Protein AF-A0A946MBU3-F1 (afdb_monomer)

Solvent-accessible surface area (backbone atoms only — not comparable to full-atom values): 3157 Å² total; per-residue (Å²): 110,71,70,55,40,50,50,53,50,53,46,38,67,73,77,48,65,74,40,39,38,60,57,52,10,64,75,67,76,44,55,44,72,55,43,48,59,53,47,71,37,85,67,31,41,68,62,86,62,33,38,33,75,48,131

Foldseek 3Di:
DVVVLVLLQVVCVVVHDWDFLVVSCVVVVHDSVVSVVSQPDQQWDDDPRIIDGHD

pLDDT: mean 91.34, std 4.33, range [72.12, 94.75]

Radius of gyration: 9.43 Å; Cα contacts (8 Å, |Δi|>4): 63; chains: 1; bounding box: 22×26×21 Å

Mean predicted aligned error: 3.06 Å

Nearest PDB structures (foldseek):
  5y6i-assembly1_B  TM=8.687E-01  e=8.985E-02  Pseudomonas aeruginosa
  4wcg-assembly1_B  TM=8.046E-01  e=5.591E-02  Cyprinid herpesvirus 3
  2hr3-assembly1_A  TM=8.543E-01  e=1.101E-01  Pseudomonas aeruginosa
  2xro-assembly1_E  TM=8.305E-01  e=5.598E-01  Pseudomonas putida
  3ikv-assembly1_B  TM=6.073E-01  e=2.486E+00  Thermus thermophilus HB27

Structure (mmCIF, N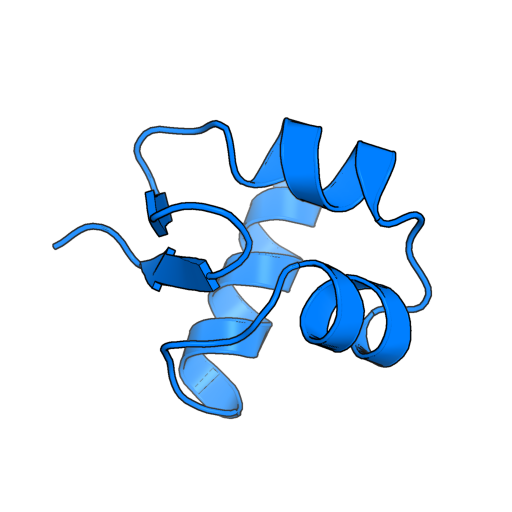/CA/C/O backbone):
data_AF-A0A946MBU3-F1
#
_entry.id   AF-A0A946MBU3-F1
#
loop_
_atom_site.group_PDB
_atom_site.id
_atom_site.type_symbol
_atom_site.label_atom_id
_atom_site.label_alt_id
_atom_site.label_comp_id
_atom_site.label_asym_id
_atom_site.label_entity_id
_atom_site.label_seq_id
_atom_site.pdbx_PDB_ins_code
_atom_site.Cartn_x
_atom_site.Cartn_y
_atom_site.Cartn_z
_atom_site.occupancy
_atom_site.B_iso_or_equiv
_atom_site.auth_seq_id
_atom_site.auth_comp_id
_atom_site.auth_asym_id
_atom_site.auth_atom_id
_atom_site.pdbx_PDB_model_num
ATOM 1 N N . MET A 1 1 ? 6.911 4.386 -13.348 1.00 73.81 1 MET A N 1
ATOM 2 C CA . MET A 1 1 ? 6.051 3.194 -13.204 1.00 73.81 1 MET A CA 1
ATOM 3 C C . MET A 1 1 ? 6.647 2.202 -12.212 1.00 73.81 1 MET A C 1
ATOM 5 O O . MET A 1 1 ? 6.061 2.022 -11.156 1.00 73.81 1 MET A O 1
ATOM 9 N N . GLU A 1 2 ? 7.799 1.577 -12.487 1.00 86.38 2 GLU A N 1
ATOM 10 C CA . G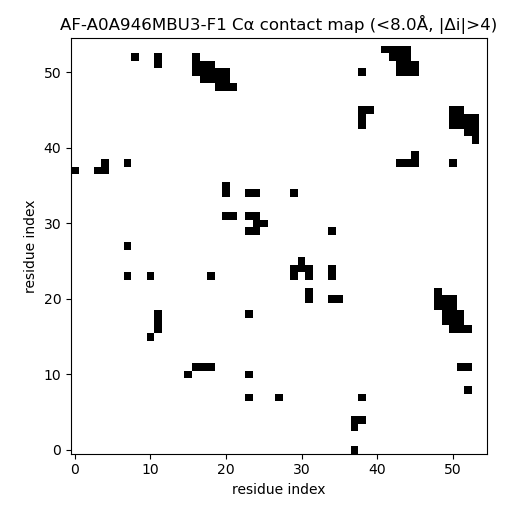LU A 1 2 ? 8.379 0.572 -11.572 1.00 86.38 2 GLU A CA 1
ATOM 11 C C . GLU A 1 2 ? 8.853 1.177 -10.235 1.00 86.38 2 GLU A C 1
ATOM 13 O O . GLU A 1 2 ? 8.557 0.632 -9.176 1.00 86.38 2 GLU A O 1
ATOM 18 N N . ASP A 1 3 ? 9.455 2.373 -10.252 1.00 89.88 3 ASP A N 1
ATOM 19 C CA . ASP A 1 3 ? 9.809 3.130 -9.038 1.00 89.88 3 ASP A CA 1
ATOM 20 C C . ASP A 1 3 ? 8.611 3.429 -8.129 1.00 89.88 3 ASP A C 1
ATOM 22 O O . ASP A 1 3 ? 8.720 3.417 -6.905 1.00 89.88 3 ASP A O 1
ATOM 26 N N . GLU A 1 4 ? 7.448 3.698 -8.716 1.00 91.19 4 GLU A N 1
ATOM 27 C CA . GLU A 1 4 ? 6.229 4.039 -7.977 1.00 91.19 4 GLU A CA 1
ATOM 28 C C . GLU A 1 4 ? 5.599 2.794 -7.366 1.00 91.19 4 GLU A C 1
ATOM 30 O O . GLU A 1 4 ? 5.162 2.829 -6.216 1.00 91.19 4 GLU A O 1
ATOM 35 N N . ARG A 1 5 ? 5.646 1.664 -8.083 1.00 93.12 5 ARG A N 1
ATOM 36 C CA . ARG A 1 5 ? 5.297 0.363 -7.503 1.00 93.12 5 ARG A CA 1
ATOM 37 C C . ARG A 1 5 ? 6.218 0.033 -6.344 1.00 93.12 5 ARG A C 1
ATOM 39 O O . ARG A 1 5 ? 5.721 -0.331 -5.290 1.00 93.12 5 ARG A O 1
ATOM 46 N N . ASN A 1 6 ? 7.529 0.217 -6.498 1.00 94.12 6 ASN A N 1
ATOM 47 C CA . ASN A 1 6 ? 8.485 -0.013 -5.416 1.00 94.12 6 ASN A CA 1
ATOM 48 C C . ASN A 1 6 ? 8.190 0.868 -4.196 1.00 94.12 6 ASN A C 1
ATOM 50 O O . ASN A 1 6 ? 8.228 0.370 -3.076 1.00 94.12 6 ASN A O 1
ATOM 54 N N . LYS A 1 7 ? 7.822 2.142 -4.391 1.00 93.19 7 LYS A N 1
ATOM 55 C CA . LYS A 1 7 ? 7.401 3.030 -3.294 1.00 93.19 7 LYS A CA 1
ATOM 56 C C . LYS A 1 7 ? 6.149 2.529 -2.578 1.00 93.19 7 LYS A C 1
ATOM 58 O O . LYS A 1 7 ? 6.145 2.467 -1.353 1.00 93.19 7 LYS A O 1
ATOM 63 N N . ILE A 1 8 ? 5.101 2.162 -3.318 1.00 92.88 8 ILE A N 1
ATOM 64 C CA . ILE A 1 8 ? 3.857 1.649 -2.723 1.00 92.88 8 ILE A CA 1
ATOM 65 C C . ILE A 1 8 ? 4.103 0.307 -2.030 1.00 92.88 8 ILE A C 1
ATOM 67 O O . ILE A 1 8 ? 3.601 0.073 -0.935 1.00 92.88 8 ILE A O 1
ATOM 71 N N . TRP A 1 9 ? 4.907 -0.562 -2.636 1.00 93.69 9 TRP A N 1
ATOM 72 C CA . TRP A 1 9 ? 5.276 -1.852 -2.070 1.00 93.69 9 TRP A CA 1
ATOM 73 C C . TRP A 1 9 ? 6.058 -1.688 -0.762 1.00 93.69 9 TRP A C 1
ATOM 75 O O . TRP A 1 9 ? 5.678 -2.271 0.249 1.00 93.69 9 TRP A O 1
ATOM 85 N N . ASP A 1 10 ? 7.089 -0.837 -0.745 1.00 93.56 10 ASP A N 1
ATOM 86 C CA . ASP A 1 10 ? 7.879 -0.526 0.452 1.00 93.56 10 ASP A CA 1
ATOM 87 C C . ASP A 1 10 ? 7.018 0.118 1.549 1.00 93.56 10 ASP A C 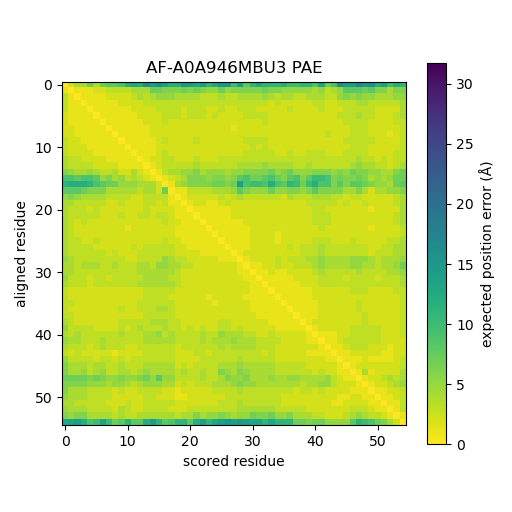1
ATOM 89 O O . ASP A 1 10 ? 7.127 -0.252 2.718 1.00 93.56 10 ASP A O 1
ATOM 93 N N . TYR A 1 11 ? 6.097 1.010 1.174 1.00 92.50 11 TYR A N 1
ATOM 94 C CA . TYR A 1 11 ? 5.125 1.594 2.094 1.00 92.50 11 TYR A CA 1
ATOM 95 C C . TYR A 1 11 ? 4.241 0.525 2.745 1.00 92.50 11 TYR A C 1
ATOM 97 O O . TYR A 1 11 ? 4.173 0.450 3.972 1.00 92.50 11 TYR A O 1
ATOM 105 N N . LEU A 1 12 ? 3.607 -0.340 1.946 1.00 91.81 12 LEU A N 1
ATOM 106 C CA . LEU A 1 12 ? 2.754 -1.425 2.444 1.00 91.81 12 LEU A CA 1
ATOM 107 C C . LEU A 1 12 ? 3.540 -2.420 3.306 1.00 91.81 12 LEU A C 1
ATOM 109 O O . LEU A 1 12 ? 3.011 -2.932 4.292 1.00 91.81 12 LEU A O 1
ATOM 113 N N . PHE A 1 13 ? 4.804 -2.668 2.965 1.00 91.12 13 PHE A N 1
ATOM 114 C CA . PHE A 1 13 ? 5.687 -3.538 3.733 1.00 91.12 13 PHE A CA 1
ATOM 115 C C . PHE A 1 13 ? 6.077 -2.928 5.089 1.00 91.12 13 PHE A C 1
ATOM 117 O O . PHE A 1 13 ? 6.111 -3.640 6.092 1.00 91.12 13 PHE A O 1
ATOM 124 N N . LYS A 1 14 ? 6.342 -1.616 5.147 1.00 90.75 14 LYS A N 1
ATOM 125 C CA . LYS A 1 14 ? 6.762 -0.910 6.372 1.00 90.75 14 LYS A CA 1
ATOM 126 C C . LYS A 1 14 ? 5.610 -0.559 7.306 1.00 90.75 14 LYS A C 1
ATOM 128 O O . LYS A 1 14 ? 5.740 -0.721 8.516 1.00 90.75 14 LYS A O 1
ATOM 133 N N . VAL A 1 15 ? 4.516 -0.035 6.760 1.00 87.75 15 VAL A N 1
ATOM 134 C CA . VAL A 1 15 ? 3.351 0.437 7.531 1.00 87.75 15 VAL A CA 1
ATOM 135 C C . VAL A 1 15 ? 2.413 -0.716 7.884 1.00 87.75 15 VAL A C 1
ATOM 137 O O . VAL A 1 15 ? 1.698 -0.656 8.883 1.00 87.75 15 VAL A O 1
ATOM 140 N N . GLY A 1 16 ? 2.469 -1.796 7.107 1.00 82.44 16 GLY A N 1
ATOM 141 C CA . GLY A 1 16 ? 1.590 -2.943 7.234 1.00 82.44 16 GLY A CA 1
ATOM 142 C C . GLY A 1 16 ? 0.413 -2.856 6.268 1.00 82.44 16 GLY A C 1
ATOM 143 O O . GLY A 1 16 ? -0.075 -1.784 5.920 1.00 82.44 16 GLY A O 1
ATOM 144 N N . MET A 1 17 ? -0.040 -4.026 5.839 1.00 86.19 17 MET A N 1
ATOM 145 C CA . MET A 1 17 ? -1.122 -4.234 4.878 1.00 86.19 17 MET A CA 1
ATOM 146 C C . MET A 1 17 ? -2.233 -5.070 5.532 1.00 86.19 17 MET A C 1
ATOM 148 O O . MET A 1 17 ? -1.916 -5.894 6.398 1.00 86.19 17 MET A O 1
ATOM 152 N N . PRO A 1 18 ? -3.516 -4.907 5.143 1.00 86.94 18 PRO A N 1
ATOM 153 C CA . PRO A 1 18 ? -4.035 -4.084 4.037 1.00 86.94 18 PRO A CA 1
ATOM 154 C C . PRO A 1 18 ? -4.149 -2.574 4.327 1.00 86.94 18 PRO A C 1
ATOM 156 O O . PRO A 1 18 ? -4.399 -2.178 5.465 1.00 86.94 18 PRO A O 1
ATOM 159 N N . ARG A 1 19 ? -4.062 -1.731 3.283 1.00 92.69 19 ARG A N 1
ATOM 160 C CA . ARG A 1 19 ? -4.318 -0.270 3.347 1.00 92.69 19 ARG A CA 1
ATOM 161 C C . ARG A 1 19 ? -5.219 0.188 2.207 1.00 92.69 19 ARG A C 1
ATOM 163 O O . ARG A 1 19 ? -5.285 -0.477 1.181 1.00 92.69 19 ARG A O 1
ATOM 170 N N . SER A 1 20 ? -5.924 1.305 2.372 1.00 94.19 20 SER A N 1
ATOM 171 C CA . SER A 1 20 ? -6.764 1.849 1.301 1.00 94.19 20 SER A CA 1
ATOM 172 C C . SER A 1 20 ? -5.948 2.646 0.280 1.00 94.19 20 SER A C 1
ATOM 174 O O . SER A 1 20 ? -4.923 3.234 0.615 1.00 94.19 20 SER A O 1
ATOM 176 N N . VAL A 1 21 ? -6.428 2.711 -0.965 1.00 94.00 21 VAL A N 1
ATOM 177 C CA . VAL A 1 21 ? -5.845 3.548 -2.031 1.00 94.00 21 VAL A CA 1
ATOM 178 C C . VAL A 1 21 ? -5.725 5.005 -1.580 1.00 94.00 21 VAL A C 1
ATOM 180 O O . VAL A 1 21 ? -4.712 5.639 -1.851 1.00 94.00 21 VAL A O 1
ATOM 183 N N . GLU A 1 22 ? -6.721 5.523 -0.857 1.00 94.12 22 GLU A N 1
ATOM 184 C CA . GLU A 1 22 ? -6.707 6.898 -0.341 1.00 94.12 22 GLU A CA 1
ATOM 185 C C . GLU A 1 22 ? -5.632 7.120 0.727 1.00 94.12 22 GLU A C 1
ATOM 187 O O . GLU A 1 22 ? -4.949 8.137 0.701 1.00 94.12 22 GLU A O 1
ATOM 192 N N . ASP A 1 23 ? -5.436 6.160 1.634 1.00 93.62 23 ASP A N 1
ATOM 193 C CA . ASP A 1 23 ? -4.411 6.243 2.679 1.00 93.62 23 ASP A CA 1
ATOM 194 C C . ASP A 1 23 ? -2.995 6.173 2.085 1.00 93.62 23 ASP A C 1
ATOM 196 O O . ASP A 1 23 ? -2.114 6.939 2.483 1.00 93.6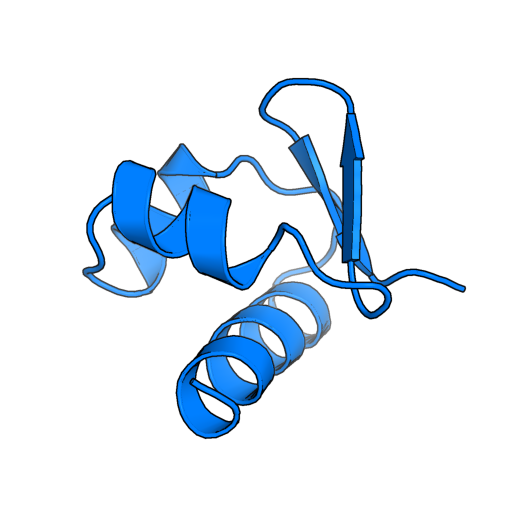2 23 ASP A O 1
ATOM 200 N N . ILE A 1 24 ? -2.794 5.322 1.072 1.00 93.62 24 ILE A N 1
ATOM 201 C CA . ILE A 1 24 ? -1.541 5.238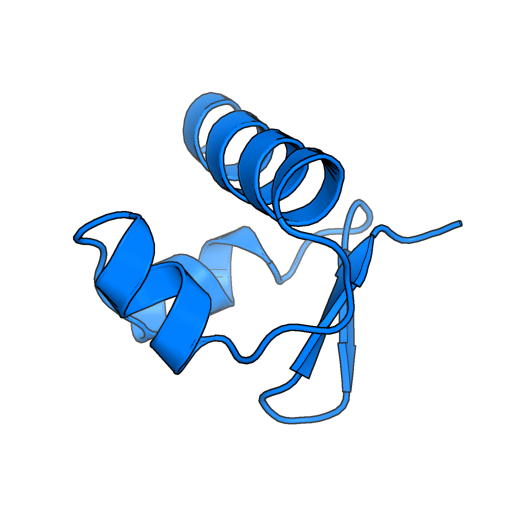 0.310 1.00 93.62 24 ILE A CA 1
ATOM 202 C C . ILE A 1 24 ? -1.296 6.551 -0.442 1.00 93.62 24 ILE A C 1
ATOM 204 O O . ILE A 1 24 ? -0.202 7.104 -0.365 1.00 93.62 24 ILE A O 1
ATOM 208 N N . ALA A 1 25 ? -2.313 7.068 -1.135 1.00 94.75 25 ALA A N 1
ATOM 209 C CA . ALA A 1 25 ? -2.254 8.327 -1.873 1.00 94.75 25 ALA A CA 1
ATOM 210 C C . ALA A 1 25 ? -1.906 9.504 -0.956 1.00 94.75 25 ALA A C 1
ATOM 212 O O . ALA A 1 25 ? 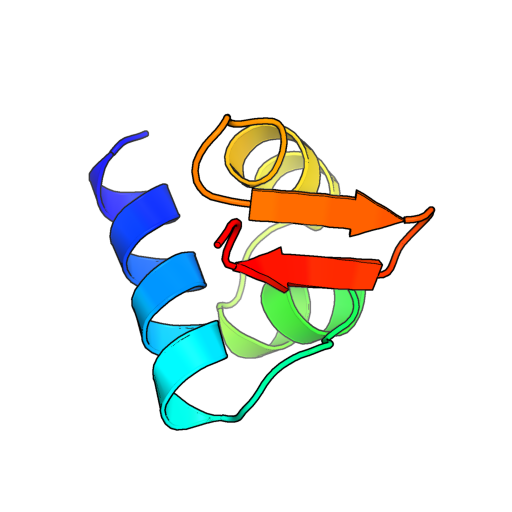-0.984 10.262 -1.244 1.00 94.75 25 ALA A O 1
ATOM 213 N N . GLN A 1 26 ? -2.570 9.606 0.196 1.00 94.62 26 GLN A N 1
ATOM 214 C CA . GLN A 1 26 ? -2.289 10.634 1.192 1.00 94.62 26 GLN A CA 1
ATOM 215 C C . GLN A 1 26 ? -0.881 10.492 1.783 1.00 94.62 26 GLN A C 1
ATOM 217 O O . GLN A 1 26 ? -0.177 11.486 1.929 1.00 94.62 26 GLN A O 1
ATOM 222 N N . SER A 1 27 ? -0.458 9.270 2.114 1.00 93.81 27 SER A N 1
ATOM 223 C CA . SER A 1 27 ? 0.848 9.025 2.739 1.00 93.81 27 SER A CA 1
ATOM 224 C C . SER A 1 27 ? 2.021 9.243 1.787 1.00 93.81 27 SER A C 1
ATOM 226 O O . SER A 1 27 ? 3.105 9.614 2.229 1.00 93.81 27 SER A O 1
ATOM 228 N N . LEU A 1 28 ? 1.822 8.978 0.496 1.00 92.12 28 LEU A N 1
ATOM 229 C CA . LEU A 1 28 ? 2.845 9.123 -0.539 1.00 92.12 28 LE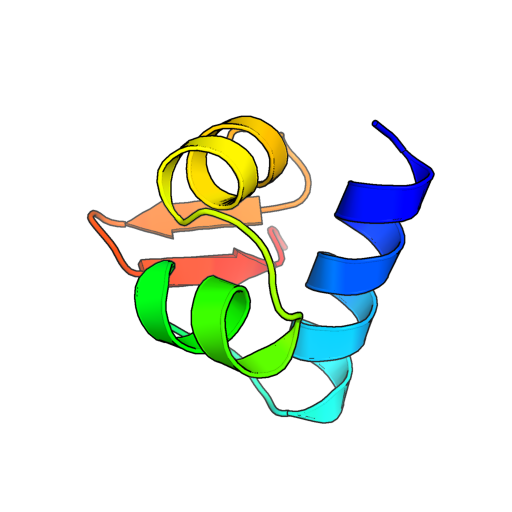U A CA 1
ATOM 230 C C . LEU A 1 28 ? 2.737 10.443 -1.310 1.00 92.12 28 LEU A C 1
ATOM 232 O O . LEU A 1 28 ? 3.515 10.652 -2.238 1.00 92.12 28 LEU A O 1
ATOM 236 N N . GLU A 1 29 ? 1.790 11.310 -0.938 1.00 93.94 29 GLU A N 1
ATOM 237 C CA . GLU A 1 29 ? 1.493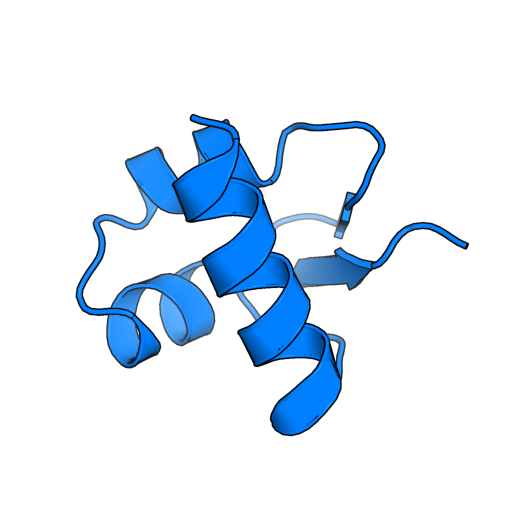 12.573 -1.626 1.00 93.94 29 GLU A CA 1
ATOM 238 C C . GLU A 1 29 ? 1.247 12.366 -3.135 1.00 93.94 29 GLU A C 1
ATOM 240 O O . GLU A 1 29 ? 1.741 13.101 -3.989 1.00 93.94 29 GLU A O 1
ATOM 245 N N . MET A 1 30 ? 0.488 11.319 -3.467 1.00 92.31 30 MET A N 1
ATOM 246 C CA . MET A 1 30 ? 0.133 10.920 -4.830 1.00 92.31 30 MET A CA 1
ATOM 247 C C . MET A 1 30 ? -1.370 11.076 -5.061 1.00 92.31 30 MET A C 1
ATOM 249 O O . MET A 1 30 ? -2.164 11.044 -4.124 1.00 92.31 30 MET A O 1
ATOM 253 N N . GLU A 1 31 ? -1.792 11.184 -6.320 1.00 93.88 31 GLU A N 1
ATOM 254 C CA . GLU A 1 31 ? -3.218 11.118 -6.643 1.00 93.88 31 GLU A CA 1
ATOM 255 C C . GLU A 1 31 ? -3.755 9.691 -6.485 1.00 93.88 31 GLU A C 1
ATOM 257 O O . GLU A 1 31 ? -3.112 8.718 -6.883 1.00 93.88 31 GLU A O 1
ATOM 262 N N . SER A 1 32 ? -4.966 9.548 -5.948 1.00 92.69 32 SER A N 1
ATOM 263 C CA . SER A 1 32 ? -5.603 8.242 -5.732 1.00 92.69 32 SER A CA 1
ATOM 264 C C . SER A 1 32 ? -5.871 7.483 -7.034 1.00 92.69 32 SER A C 1
ATOM 266 O O . SER A 1 32 ? -5.716 6.266 -7.074 1.00 92.69 32 SER A O 1
ATOM 268 N N . THR A 1 33 ? -6.201 8.186 -8.120 1.00 93.38 33 THR A N 1
ATOM 269 C CA . THR A 1 33 ? -6.322 7.617 -9.476 1.00 93.38 33 THR A CA 1
ATOM 270 C C . THR A 1 33 ? -4.997 7.061 -9.982 1.00 93.38 33 THR A C 1
ATOM 272 O O . THR A 1 33 ? -4.960 6.010 -10.621 1.00 93.38 33 THR A O 1
ATOM 275 N N . HIS A 1 34 ? -3.900 7.741 -9.657 1.00 93.56 34 HIS A N 1
ATOM 276 C CA . HIS A 1 34 ? -2.561 7.312 -10.016 1.00 93.56 34 HIS A CA 1
ATOM 277 C C . HIS A 1 34 ? -2.122 6.107 -9.186 1.00 93.56 34 HIS A C 1
ATOM 279 O O . HIS A 1 34 ? -1.655 5.120 -9.743 1.00 93.56 34 HIS A O 1
ATOM 285 N N . VAL A 1 35 ? -2.361 6.121 -7.871 1.00 93.12 35 VAL A N 1
ATOM 286 C CA . VAL A 1 35 ? -2.148 4.951 -7.005 1.00 93.12 35 VAL A CA 1
ATOM 287 C C . VAL A 1 35 ? -2.946 3.759 -7.519 1.00 93.12 35 VAL A C 1
ATOM 289 O O . VAL A 1 35 ? -2.361 2.694 -7.675 1.00 93.12 35 VAL A O 1
ATOM 292 N N . ALA A 1 36 ? -4.229 3.938 -7.855 1.00 93.44 36 ALA A N 1
ATOM 293 C CA . ALA A 1 36 ? -5.075 2.890 -8.427 1.00 93.44 36 ALA A CA 1
ATOM 294 C C . ALA A 1 36 ? -4.463 2.276 -9.698 1.00 93.44 36 ALA A C 1
ATOM 296 O O . ALA A 1 36 ? -4.421 1.057 -9.816 1.00 93.44 36 ALA A O 1
ATOM 297 N N . ALA A 1 37 ? -3.923 3.098 -10.602 1.00 93.44 37 ALA A N 1
ATOM 298 C CA . ALA A 1 37 ? -3.242 2.617 -11.805 1.00 93.44 37 ALA A CA 1
ATOM 299 C C . ALA A 1 37 ? -1.927 1.876 -11.500 1.00 93.44 37 ALA A C 1
ATOM 301 O 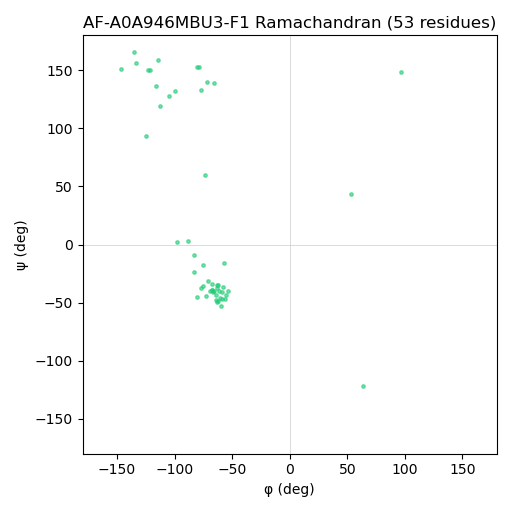O . ALA A 1 37 ? -1.566 0.934 -12.200 1.00 93.44 37 ALA A O 1
ATOM 302 N N . VAL A 1 38 ? -1.197 2.286 -10.460 1.00 92.62 38 VAL A N 1
ATOM 303 C CA . VAL A 1 38 ? 0.062 1.641 -10.056 1.00 92.62 38 VAL A CA 1
ATOM 304 C C . VAL A 1 38 ? -0.191 0.309 -9.338 1.00 92.62 38 VAL A C 1
ATOM 306 O O . VAL A 1 38 ? 0.584 -0.633 -9.524 1.00 92.62 38 VAL A O 1
ATOM 309 N N . VAL A 1 39 ? -1.262 0.217 -8.539 1.00 91.69 39 VAL A N 1
ATOM 310 C CA . VAL A 1 39 ? -1.654 -1.011 -7.826 1.00 91.69 39 VAL A CA 1
ATOM 311 C C . VAL A 1 39 ? -2.464 -1.983 -8.685 1.00 91.69 39 VAL A C 1
ATOM 313 O O . VAL A 1 39 ? -2.654 -3.125 -8.276 1.00 91.69 39 VAL A O 1
ATOM 316 N N . ASP A 1 40 ? -2.888 -1.577 -9.884 1.00 91.75 40 ASP A N 1
ATOM 317 C CA . ASP A 1 40 ? -3.398 -2.465 -10.938 1.00 91.75 40 ASP A CA 1
ATOM 318 C C . ASP A 1 40 ? -2.234 -3.245 -11.582 1.00 91.75 40 ASP A C 1
ATOM 320 O O . ASP A 1 40 ? -1.883 -3.103 -12.752 1.00 91.75 40 ASP A O 1
ATOM 324 N N . HIS A 1 41 ? -1.534 -4.023 -10.759 1.00 91.88 41 HIS A N 1
ATOM 325 C CA . HIS A 1 41 ? -0.371 -4.808 -11.147 1.00 91.88 41 HIS A CA 1
ATOM 326 C C . HIS A 1 41 ? -0.320 -6.102 -10.339 1.00 91.88 41 HIS A C 1
ATOM 328 O O . HIS A 1 41 ? -0.701 -6.120 -9.174 1.00 91.88 41 HIS A O 1
ATOM 334 N N . GLU A 1 42 ? 0.257 -7.161 -10.909 1.00 93.12 42 GLU A N 1
ATOM 335 C CA . GLU A 1 42 ? 0.380 -8.491 -10.283 1.00 93.12 42 GLU A CA 1
ATOM 336 C C . GLU A 1 42 ? 1.109 -8.507 -8.927 1.00 93.12 42 GLU A C 1
ATOM 338 O O . GLU A 1 42 ? 1.006 -9.474 -8.183 1.00 93.12 42 GLU A O 1
ATOM 343 N N . TRP A 1 43 ? 1.828 -7.436 -8.582 1.00 92.25 43 TRP A N 1
ATOM 344 C CA . TRP A 1 43 ? 2.501 -7.293 -7.284 1.00 92.25 43 TRP A CA 1
ATOM 345 C C . TRP A 1 43 ? 1.535 -6.971 -6.148 1.00 92.25 43 TRP A C 1
ATOM 347 O O . TRP A 1 43 ? 1.884 -7.124 -4.976 1.00 92.25 43 TRP A O 1
ATOM 357 N N . PHE A 1 44 ? 0.334 -6.506 -6.482 1.00 93.88 44 PHE A N 1
ATOM 358 C CA . PHE A 1 44 ? -0.666 -6.078 -5.528 1.00 93.88 44 PHE A CA 1
ATOM 359 C C . PHE A 1 44 ? -1.959 -6.855 -5.736 1.00 93.88 44 PHE A C 1
ATOM 361 O O . PHE A 1 44 ? -2.310 -7.288 -6.830 1.00 93.88 44 PHE A O 1
ATOM 368 N N . LYS A 1 45 ? -2.688 -7.026 -4.642 1.00 93.88 45 LYS A N 1
ATOM 369 C CA . LYS A 1 45 ? -4.047 -7.536 -4.642 1.00 93.88 45 LYS A CA 1
ATOM 370 C C . LYS A 1 45 ? -4.966 -6.408 -4.207 1.00 93.88 45 LYS A C 1
ATOM 372 O O . LYS A 1 45 ? -4.826 -5.898 -3.093 1.00 93.88 45 LYS A O 1
ATOM 377 N N . THR A 1 46 ? -5.889 -6.039 -5.083 1.00 91.88 46 THR A N 1
ATOM 378 C CA . THR A 1 46 ? -6.895 -5.012 -4.826 1.00 91.88 46 THR A CA 1
ATOM 379 C C . THR A 1 46 ? -8.251 -5.668 -4.564 1.00 91.88 46 THR A C 1
ATOM 381 O O . THR A 1 46 ? -8.714 -6.515 -5.325 1.00 91.88 46 THR A O 1
ATOM 384 N N . GLU A 1 47 ? -8.888 -5.312 -3.451 1.00 91.12 47 GLU A N 1
ATOM 385 C CA . GLU A 1 47 ? -10.256 -5.717 -3.116 1.00 91.12 47 GLU A CA 1
ATOM 386 C C . GLU A 1 47 ? -11.073 -4.450 -2.845 1.00 91.12 47 GLU A C 1
ATOM 388 O O . GLU A 1 47 ? -11.035 -3.858 -1.763 1.00 91.12 47 GLU A O 1
ATOM 393 N N . GLY A 1 48 ? -11.738 -3.956 -3.892 1.00 88.12 48 GLY A N 1
ATOM 394 C CA . GLY A 1 48 ? -12.347 -2.628 -3.881 1.00 88.12 48 GLY A CA 1
ATOM 395 C C . GLY A 1 48 ? -11.285 -1.532 -3.746 1.00 88.12 48 GLY A C 1
ATOM 396 O O . GLY A 1 48 ? -10.378 -1.439 -4.566 1.00 88.12 48 GLY A O 1
ATOM 397 N N . ALA A 1 49 ? -11.396 -0.709 -2.701 1.00 88.94 49 ALA A N 1
ATOM 398 C CA . ALA A 1 49 ? -10.435 0.357 -2.406 1.00 88.94 49 ALA A CA 1
ATOM 399 C C . ALA A 1 49 ? -9.256 -0.103 -1.530 1.00 88.94 49 ALA A C 1
ATOM 401 O O . ALA A 1 49 ? -8.439 0.729 -1.143 1.00 88.94 49 ALA A O 1
ATOM 402 N N . ILE A 1 50 ? -9.178 -1.388 -1.172 1.00 93.38 50 ILE A N 1
ATOM 403 C CA . ILE A 1 50 ? -8.150 -1.936 -0.285 1.00 93.38 50 ILE A CA 1
ATOM 404 C C . ILE A 1 50 ? -7.050 -2.609 -1.105 1.00 93.38 50 ILE A C 1
ATOM 406 O O . ILE A 1 50 ? -7.334 -3.419 -1.981 1.00 93.38 50 ILE A O 1
ATOM 410 N N . VAL A 1 51 ? -5.796 -2.305 -0.788 1.00 93.56 51 VAL A N 1
ATOM 411 C CA . VAL A 1 51 ? -4.585 -2.812 -1.435 1.00 93.56 51 VAL A CA 1
ATOM 412 C C . VAL A 1 51 ? -3.777 -3.640 -0.439 1.00 93.56 51 VAL A C 1
ATOM 414 O O . VAL A 1 51 ? -3.587 -3.264 0.720 1.00 93.56 51 VAL A O 1
ATOM 417 N N . SER A 1 52 ? -3.285 -4.783 -0.902 1.00 94.06 52 SER A N 1
ATOM 418 C CA . SER A 1 52 ? -2.309 -5.635 -0.215 1.00 94.06 52 SER A CA 1
ATOM 419 C C . SER A 1 52 ? -1.232 -6.087 -1.193 1.00 94.06 52 SER A C 1
ATOM 421 O O . SER A 1 52 ? -1.420 -5.983 -2.401 1.00 94.06 52 SER A O 1
ATOM 423 N N . ILE A 1 53 ? -0.118 -6.616 -0.696 1.00 92.38 53 ILE A N 1
ATOM 424 C CA . ILE A 1 53 ? 0.902 -7.241 -1.545 1.00 92.38 53 ILE A CA 1
ATOM 425 C C . ILE A 1 53 ? 0.406 -8.636 -1.953 1.00 92.38 53 ILE A C 1
ATOM 427 O O . ILE A 1 53 ? -0.105 -9.390 -1.117 1.00 92.38 53 ILE A O 1
ATOM 431 N N . ALA A 1 54 ? 0.514 -8.962 -3.240 1.00 88.44 54 ALA A N 1
ATOM 432 C CA . ALA A 1 54 ? 0.211 -10.293 -3.752 1.00 88.44 54 ALA A CA 1
ATOM 433 C C . ALA A 1 54 ? 1.222 -11.311 -3.195 1.00 88.44 54 ALA A C 1
ATOM 435 O O . ALA A 1 54 ? 2.404 -11.006 -3.044 1.00 88.44 54 ALA A O 1
ATOM 436 N N . LYS A 1 55 ? 0.732 -12.494 -2.820 1.00 72.12 55 LYS A N 1
ATOM 437 C CA . LYS A 1 55 ? 1.524 -13.541 -2.164 1.00 72.12 55 LYS A CA 1
ATOM 438 C C . LYS A 1 55 ? 2.204 -14.464 -3.163 1.00 72.12 55 LYS A C 1
ATOM 440 O O . LYS A 1 55 ? 1.549 -14.761 -4.184 1.00 72.12 55 LYS A O 1
#

Secondary structure (DSSP, 8-state):
-HHHHHHHHHHHHHH-S-EEHHHHHHHHT--HHHHHHHHSSTTEEEETTEEEE--

Sequence (55 aa):
MEDERNKIWDYLFKVGMPRSVEDIAQSLEMESTHVAAVVDHEWFKTEGAIVSIAK